Protein AF-A0A6G3XHD8-F1 (afdb_monomer_lite)

pLDDT: mean 86.09, std 17.58, range [39.75, 98.62]

Organism: NCBI:txid2706086

Structure (mmCIF, N/CA/C/O backbone):
data_AF-A0A6G3XHD8-F1
#
_entry.id   AF-A0A6G3XHD8-F1
#
loop_
_atom_site.group_PDB
_atom_site.id
_atom_site.type_symbol
_atom_site.label_atom_id
_atom_site.label_alt_id
_atom_site.label_comp_id
_atom_site.label_asym_id
_atom_site.label_entity_id
_atom_site.label_seq_id
_atom_site.pdbx_PDB_ins_code
_atom_site.Cartn_x
_atom_site.Cartn_y
_atom_site.Cartn_z
_atom_site.occupancy
_atom_site.B_iso_or_equiv
_atom_site.auth_seq_id
_atom_site.auth_comp_id
_atom_site.auth_asym_id
_atom_site.auth_atom_id
_atom_site.pdbx_PDB_model_num
ATOM 1 N N . VAL A 1 1 ? -30.115 -3.364 16.981 1.00 57.56 1 VAL A N 1
ATOM 2 C CA . VAL A 1 1 ? -29.196 -4.404 17.505 1.00 57.56 1 VAL A CA 1
ATOM 3 C C . VAL A 1 1 ? -28.614 -5.333 16.420 1.00 57.56 1 VAL A C 1
ATOM 5 O O . VAL A 1 1 ? -27.682 -6.054 16.720 1.00 57.56 1 VAL A O 1
ATOM 8 N N . LEU A 1 2 ? -29.009 -5.252 15.135 1.00 45.03 2 LEU A N 1
ATOM 9 C CA . LEU A 1 2 ? -28.238 -5.875 14.029 1.00 45.03 2 LEU A CA 1
ATOM 10 C C . LEU A 1 2 ? -27.249 -4.926 13.316 1.00 45.03 2 LEU A C 1
ATOM 12 O O . LEU A 1 2 ? -26.322 -5.399 12.672 1.00 45.03 2 LEU A O 1
ATOM 16 N N . LEU A 1 3 ? -27.393 -3.605 13.480 1.00 46.03 3 LEU A N 1
ATOM 17 C CA . LEU A 1 3 ? -26.514 -2.610 12.843 1.00 46.03 3 LEU A CA 1
ATOM 18 C C . LEU A 1 3 ? -25.137 -2.469 13.518 1.00 46.03 3 LEU A C 1
ATOM 20 O O . LEU A 1 3 ? -24.203 -1.985 12.893 1.00 46.03 3 LEU A O 1
ATOM 24 N N . GLU A 1 4 ? -24.980 -2.909 14.771 1.00 47.22 4 GLU A N 1
ATOM 25 C CA . GLU A 1 4 ? -23.676 -2.881 15.458 1.00 47.22 4 GLU A CA 1
ATOM 26 C C . GLU A 1 4 ? -22.792 -4.088 15.115 1.00 47.22 4 GLU A C 1
ATOM 28 O O . GLU A 1 4 ? -21.573 -3.989 15.198 1.00 47.22 4 GLU A O 1
ATOM 33 N N . PHE A 1 5 ? -23.370 -5.210 14.674 1.00 39.75 5 PHE A N 1
ATOM 34 C CA . PHE A 1 5 ? -22.591 -6.411 14.352 1.00 39.75 5 PHE A CA 1
ATOM 35 C C . PHE A 1 5 ? -22.001 -6.364 12.936 1.00 39.75 5 PHE A C 1
ATOM 37 O O . PHE A 1 5 ? -20.885 -6.833 12.711 1.00 39.75 5 PHE A O 1
ATOM 44 N N . GLU A 1 6 ? -22.698 -5.714 11.999 1.00 40.03 6 GLU A N 1
ATOM 45 C CA . GLU A 1 6 ? -22.226 -5.517 10.621 1.00 40.03 6 GLU A CA 1
ATOM 46 C C . GLU A 1 6 ? -21.017 -4.561 10.546 1.00 40.03 6 GLU A C 1
ATOM 48 O O . GLU A 1 6 ? -20.199 -4.647 9.631 1.00 40.03 6 GLU A O 1
ATOM 53 N N . GLN A 1 7 ? -20.832 -3.724 11.574 1.00 47.97 7 GLN A N 1
ATOM 54 C CA . GLN A 1 7 ? -19.666 -2.849 11.733 1.00 47.97 7 GLN A CA 1
ATOM 55 C C . GLN A 1 7 ? -18.410 -3.603 12.212 1.00 47.97 7 GLN A C 1
ATOM 57 O O . GLN A 1 7 ? -17.298 -3.122 12.008 1.00 47.97 7 GLN A O 1
ATOM 62 N N . VAL A 1 8 ? -18.564 -4.789 12.817 1.00 47.91 8 VAL A N 1
ATOM 63 C CA . VAL A 1 8 ? -17.463 -5.560 13.431 1.00 47.91 8 VAL A CA 1
ATOM 64 C C . VAL A 1 8 ? -16.906 -6.642 12.497 1.00 47.91 8 VAL A C 1
ATOM 66 O O . VAL A 1 8 ? -15.764 -7.060 12.651 1.00 47.91 8 VAL A O 1
ATOM 69 N N . THR A 1 9 ? -17.655 -7.076 11.478 1.00 46.75 9 THR A N 1
ATOM 70 C CA . THR A 1 9 ? -17.242 -8.191 10.594 1.00 46.75 9 THR A CA 1
ATOM 71 C C . THR A 1 9 ? -16.715 -7.755 9.220 1.00 46.75 9 THR A C 1
ATOM 73 O O . THR A 1 9 ? -16.622 -8.552 8.287 1.00 46.75 9 THR A O 1
ATOM 76 N N . GLY A 1 10 ? -16.329 -6.487 9.078 1.00 49.94 10 GLY A N 1
ATOM 77 C CA . GLY A 1 10 ? -15.850 -5.902 7.826 1.00 49.94 10 GLY A CA 1
ATOM 78 C C . GLY A 1 10 ? -14.328 -5.780 7.711 1.00 49.94 10 GLY A C 1
ATOM 79 O O . GLY A 1 10 ? -13.852 -4.663 7.549 1.00 49.94 10 GLY A O 1
ATOM 80 N N . ARG A 1 11 ? -13.615 -6.921 7.683 1.00 66.44 11 ARG A N 1
ATOM 81 C CA . ARG A 1 11 ? -12.164 -7.116 7.412 1.00 66.44 11 ARG A CA 1
ATOM 82 C C . ARG A 1 11 ? -11.197 -6.768 8.544 1.00 66.44 11 ARG A C 1
ATOM 84 O O . ARG A 1 11 ? -10.822 -5.619 8.744 1.00 66.44 11 ARG A O 1
ATOM 91 N N . ASP A 1 12 ? -10.722 -7.833 9.175 1.00 83.50 12 ASP A N 1
ATOM 92 C CA . ASP A 1 12 ? -9.543 -7.870 10.032 1.00 83.50 12 ASP A CA 1
ATOM 93 C C . ASP A 1 12 ? -8.353 -7.106 9.392 1.00 83.50 12 ASP A C 1
ATOM 95 O O . ASP A 1 12 ? -7.976 -7.420 8.251 1.00 83.50 12 ASP A O 1
ATOM 99 N N . PRO A 1 13 ? -7.781 -6.091 10.074 1.00 86.81 13 PRO A N 1
ATOM 100 C CA . PRO A 1 13 ? -6.595 -5.372 9.613 1.00 86.81 13 PRO A CA 1
ATOM 101 C C . PRO A 1 13 ? -5.436 -6.296 9.231 1.00 86.81 13 PRO A C 1
ATOM 103 O O . PRO A 1 13 ? -4.747 -6.010 8.253 1.00 86.81 13 PRO A O 1
ATOM 106 N N . ASP A 1 14 ? -5.277 -7.431 9.911 1.00 90.44 14 ASP A N 1
ATOM 107 C CA . ASP A 1 14 ? -4.205 -8.387 9.638 1.00 90.44 14 ASP A CA 1
ATOM 108 C C . ASP A 1 14 ? -4.406 -9.068 8.276 1.00 90.44 14 ASP A C 1
ATOM 110 O O . ASP A 1 14 ? -3.458 -9.275 7.514 1.00 90.44 14 ASP A O 1
ATOM 114 N N . VAL A 1 15 ? -5.661 -9.346 7.899 1.00 92.81 15 VAL A N 1
ATOM 115 C CA . VAL A 1 15 ? -6.002 -9.866 6.564 1.00 92.81 15 VAL A CA 1
ATOM 116 C C . VAL A 1 15 ? -5.708 -8.822 5.488 1.00 92.81 15 VAL A C 1
ATOM 118 O O . VAL A 1 15 ? -5.241 -9.162 4.401 1.00 92.81 15 VAL A O 1
ATOM 121 N N . LEU A 1 16 ? -5.966 -7.545 5.769 1.00 93.69 16 LEU A N 1
ATOM 122 C CA . LEU A 1 16 ? -5.663 -6.455 4.843 1.00 93.69 16 LEU A CA 1
ATOM 123 C C . LEU A 1 16 ? -4.152 -6.257 4.673 1.00 93.69 16 LEU A C 1
ATOM 125 O O . LEU A 1 16 ? -3.691 -6.106 3.542 1.00 93.69 16 LEU A O 1
ATOM 129 N N . GLU A 1 17 ? -3.374 -6.337 5.750 1.00 94.81 17 GLU A N 1
ATOM 130 C CA . GLU A 1 17 ? -1.909 -6.334 5.684 1.00 94.81 17 GLU A CA 1
ATOM 131 C C . GLU A 1 17 ? -1.372 -7.540 4.903 1.00 94.81 17 GLU A C 1
ATOM 133 O O . GLU A 1 17 ? -0.502 -7.389 4.042 1.00 94.81 17 GLU A O 1
ATOM 138 N N . ALA A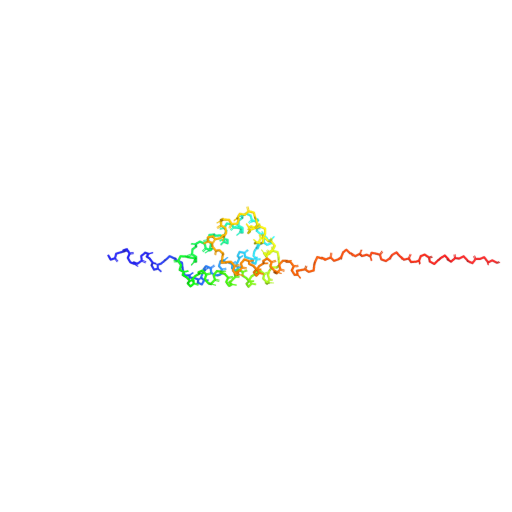 1 18 ? -1.928 -8.734 5.127 1.00 95.81 18 ALA A N 1
ATOM 139 C CA . ALA A 1 18 ? -1.570 -9.927 4.366 1.00 95.81 18 ALA A CA 1
ATOM 140 C C . ALA A 1 18 ? -1.888 -9.772 2.867 1.00 95.81 18 ALA A C 1
ATOM 142 O O . ALA A 1 18 ? -1.082 -10.157 2.019 1.00 95.81 18 ALA A O 1
ATOM 143 N N . LEU A 1 19 ? -3.025 -9.159 2.520 1.00 95.81 19 LEU A N 1
ATOM 144 C CA . LEU A 1 19 ? -3.374 -8.846 1.132 1.00 95.81 19 LEU A CA 1
ATOM 145 C C . LEU A 1 19 ? -2.422 -7.819 0.511 1.00 95.81 19 LEU A C 1
ATOM 147 O O . LEU A 1 19 ? -2.060 -7.972 -0.656 1.00 95.81 19 LEU A O 1
ATOM 151 N N . LEU A 1 20 ? -2.012 -6.793 1.264 1.00 97.56 20 LEU A N 1
ATOM 152 C CA . LEU A 1 20 ? -1.022 -5.813 0.815 1.00 97.56 20 LEU A CA 1
ATOM 153 C C . LEU A 1 20 ? 0.322 -6.494 0.517 1.00 97.56 20 LEU A C 1
ATOM 155 O O . LEU A 1 20 ? 0.881 -6.300 -0.563 1.00 97.56 20 LEU A O 1
ATOM 159 N N . ARG A 1 21 ? 0.786 -7.356 1.430 1.00 98.06 21 ARG A N 1
ATOM 160 C CA . ARG A 1 21 ? 2.009 -8.151 1.266 1.00 98.06 21 ARG A CA 1
ATOM 161 C C . ARG A 1 21 ? 1.942 -9.049 0.029 1.00 98.06 21 ARG A C 1
ATOM 163 O O . ARG A 1 21 ? 2.811 -8.968 -0.834 1.00 98.06 21 ARG A O 1
ATOM 170 N N . ALA A 1 22 ? 0.860 -9.811 -0.133 1.00 97.19 22 ALA A N 1
ATOM 171 C CA . ALA A 1 22 ? 0.658 -10.673 -1.299 1.00 97.19 22 ALA A CA 1
ATOM 172 C C . ALA A 1 22 ? 0.559 -9.888 -2.625 1.00 97.19 22 ALA A C 1
ATOM 174 O O . ALA A 1 22 ? 0.941 -10.393 -3.687 1.00 97.19 22 ALA A O 1
ATOM 175 N N . ALA A 1 23 ? 0.035 -8.656 -2.595 1.00 96.94 23 ALA A N 1
ATOM 176 C CA . ALA A 1 23 ? 0.014 -7.775 -3.759 1.00 96.94 23 ALA A CA 1
ATOM 177 C C . ALA A 1 23 ? 1.434 -7.367 -4.174 1.00 96.94 23 ALA A C 1
ATOM 179 O O . ALA A 1 23 ? 1.761 -7.455 -5.358 1.00 96.94 23 ALA A O 1
ATOM 180 N N . ALA A 1 24 ? 2.266 -6.967 -3.208 1.00 97.62 24 ALA A N 1
ATOM 181 C CA . ALA A 1 24 ? 3.648 -6.563 -3.442 1.00 97.62 24 ALA A CA 1
ATOM 182 C C . ALA A 1 24 ? 4.519 -7.737 -3.917 1.00 97.62 24 ALA A C 1
ATOM 184 O O . ALA A 1 24 ? 5.118 -7.653 -4.988 1.00 97.62 24 ALA A O 1
ATOM 185 N N . GLU A 1 25 ? 4.514 -8.868 -3.208 1.00 96.56 25 GLU A N 1
ATOM 186 C CA . GLU A 1 25 ? 5.271 -10.081 -3.575 1.00 96.56 25 GLU A CA 1
ATOM 187 C C . GLU A 1 25 ? 4.829 -10.684 -4.920 1.00 96.56 25 GLU A C 1
ATOM 189 O O . GLU A 1 25 ? 5.589 -11.355 -5.624 1.00 96.56 25 GLU A O 1
ATOM 194 N N . GLY A 1 26 ? 3.564 -10.474 -5.287 1.00 95.19 26 GLY A N 1
ATOM 195 C CA . GLY A 1 26 ? 2.998 -10.904 -6.560 1.00 95.19 26 GLY A CA 1
ATOM 196 C C . GLY A 1 26 ? 3.149 -9.890 -7.693 1.00 95.19 26 GLY A C 1
ATOM 197 O O . GLY A 1 26 ? 2.714 -10.196 -8.804 1.00 95.19 26 GLY A O 1
ATOM 198 N N . SER A 1 27 ? 3.705 -8.703 -7.438 1.00 96.12 27 SER A N 1
ATOM 199 C CA . SER A 1 27 ? 3.659 -7.568 -8.371 1.00 96.12 27 SER A CA 1
ATOM 200 C C . SER A 1 27 ? 4.386 -7.826 -9.692 1.00 96.12 27 SER A C 1
ATOM 202 O O . SER A 1 27 ? 3.908 -7.383 -10.729 1.00 96.12 27 SER A O 1
ATOM 204 N N . GLU A 1 28 ? 5.461 -8.617 -9.688 1.00 92.81 28 GLU A N 1
ATOM 205 C CA . GLU A 1 28 ? 6.211 -8.980 -10.902 1.00 92.81 28 GLU A CA 1
ATOM 206 C C . GLU A 1 28 ? 5.464 -9.975 -11.801 1.00 92.81 28 GLU A C 1
ATOM 208 O O . GLU A 1 28 ? 5.670 -10.016 -13.011 1.00 92.81 28 GLU A O 1
ATOM 213 N N . ARG A 1 29 ? 4.577 -10.790 -11.217 1.00 93.50 29 ARG A N 1
ATOM 214 C CA . ARG A 1 29 ? 3.834 -11.846 -11.930 1.00 93.50 29 ARG A CA 1
ATOM 215 C C . ARG A 1 29 ? 2.395 -11.441 -12.249 1.00 93.50 29 ARG A C 1
ATOM 217 O O . ARG A 1 29 ? 1.675 -12.181 -12.918 1.00 93.50 29 ARG A O 1
ATOM 224 N N . ARG A 1 30 ? 1.941 -10.297 -11.732 1.00 94.06 30 ARG A N 1
ATOM 225 C CA . ARG A 1 30 ? 0.568 -9.801 -11.855 1.00 94.06 30 ARG A CA 1
ATOM 226 C C . ARG A 1 30 ? 0.552 -8.542 -12.723 1.00 94.06 30 ARG A C 1
ATOM 228 O O . ARG A 1 30 ? 1.406 -7.684 -12.542 1.00 94.06 30 ARG A O 1
ATOM 235 N N . PRO A 1 31 ? -0.453 -8.366 -13.602 1.00 96.44 31 PRO A N 1
ATOM 236 C CA . PRO A 1 31 ? -0.616 -7.116 -14.333 1.00 96.44 31 PRO A CA 1
ATOM 237 C C . PRO A 1 31 ? -0.647 -5.908 -13.393 1.00 96.44 31 PRO A C 1
ATOM 239 O O . PRO A 1 31 ? -1.416 -5.906 -12.427 1.00 96.44 31 PRO A O 1
ATOM 242 N N . GLU A 1 32 ? 0.125 -4.872 -13.722 1.00 97.19 32 GLU A N 1
ATOM 243 C CA . GLU A 1 32 ? 0.264 -3.647 -12.926 1.00 97.19 32 GLU A CA 1
ATOM 244 C C . GLU A 1 32 ? -1.092 -3.063 -12.513 1.00 97.19 32 GLU A C 1
ATOM 246 O O . GLU A 1 32 ? -1.307 -2.788 -11.336 1.00 97.19 32 GLU A O 1
ATOM 251 N N . ILE A 1 33 ? -2.048 -2.972 -13.442 1.00 96.75 33 ILE A N 1
ATOM 252 C CA . ILE A 1 33 ? -3.386 -2.431 -13.164 1.00 96.75 33 ILE A CA 1
ATOM 253 C C . ILE A 1 33 ? -4.132 -3.207 -12.067 1.00 96.75 33 ILE A C 1
ATOM 255 O O . ILE A 1 33 ? -4.833 -2.616 -11.246 1.00 96.75 33 ILE A O 1
ATOM 259 N N . ARG A 1 34 ? -3.956 -4.535 -12.004 1.00 95.38 34 ARG A N 1
ATOM 260 C CA . ARG A 1 34 ? -4.566 -5.374 -10.962 1.00 95.38 34 ARG A CA 1
ATOM 261 C C . ARG A 1 34 ? -3.846 -5.203 -9.631 1.00 95.38 34 ARG A C 1
ATOM 263 O O . ARG A 1 34 ? -4.507 -5.183 -8.597 1.00 95.38 34 ARG A O 1
ATOM 270 N N . THR A 1 35 ? -2.519 -5.080 -9.651 1.00 97.88 35 THR A N 1
ATOM 271 C CA . THR A 1 35 ? -1.717 -4.793 -8.454 1.00 97.88 35 THR A CA 1
ATOM 272 C C . THR A 1 35 ? -2.100 -3.432 -7.871 1.00 97.88 35 THR A C 1
ATOM 274 O O . THR A 1 35 ? -2.447 -3.362 -6.694 1.00 97.88 35 THR A O 1
ATOM 277 N N . ARG A 1 36 ? -2.163 -2.384 -8.705 1.00 98.31 36 ARG A N 1
ATOM 278 C CA . ARG A 1 36 ? -2.595 -1.028 -8.336 1.00 98.31 36 ARG A CA 1
ATOM 279 C C . ARG A 1 36 ? -3.969 -1.038 -7.672 1.00 98.31 36 ARG A C 1
ATOM 281 O O . ARG A 1 36 ? -4.127 -0.523 -6.569 1.00 98.31 36 ARG A O 1
ATOM 288 N N . ALA A 1 37 ? -4.950 -1.670 -8.319 1.00 97.50 37 ALA A N 1
ATOM 289 C CA . ALA A 1 37 ? -6.316 -1.741 -7.808 1.00 97.50 37 ALA A CA 1
ATOM 290 C C . ALA A 1 37 ? -6.404 -2.472 -6.458 1.00 97.50 37 ALA A C 1
ATOM 292 O O . ALA A 1 37 ? -7.161 -2.049 -5.585 1.00 97.50 37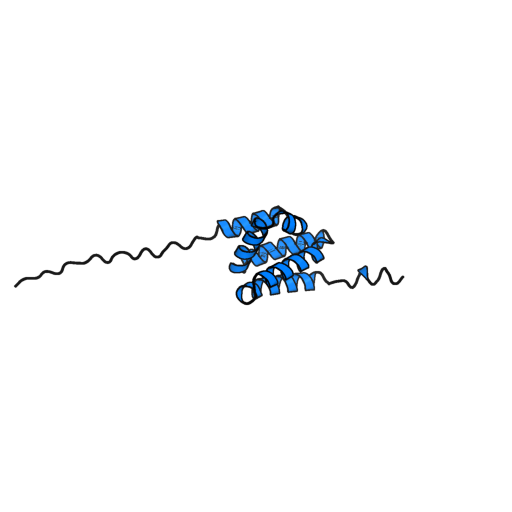 ALA A O 1
ATOM 293 N N . LEU A 1 38 ? -5.634 -3.551 -6.270 1.00 97.31 38 LEU A N 1
ATOM 294 C CA . LEU A 1 38 ? -5.600 -4.290 -5.007 1.00 97.31 38 LEU A CA 1
ATOM 295 C C . LEU A 1 38 ? -4.998 -3.442 -3.882 1.00 97.31 38 LEU A C 1
ATOM 297 O O . LEU A 1 38 ? -5.619 -3.317 -2.831 1.00 97.31 38 LEU A O 1
ATOM 301 N N . VAL A 1 39 ? -3.845 -2.814 -4.122 1.00 98.31 39 VAL A N 1
ATOM 302 C CA . VAL A 1 39 ? -3.170 -1.945 -3.144 1.00 98.31 39 VAL A CA 1
ATOM 303 C C . VAL A 1 39 ? -4.060 -0.767 -2.761 1.00 98.31 39 VAL A C 1
ATOM 305 O O . VAL A 1 39 ? -4.284 -0.534 -1.575 1.00 98.31 39 VAL A O 1
ATOM 308 N N . HIS A 1 40 ? -4.630 -0.072 -3.748 1.00 98.38 40 HIS A N 1
ATOM 309 C CA . HIS A 1 40 ? -5.506 1.071 -3.505 1.00 98.38 40 HIS A CA 1
ATOM 310 C C . HIS A 1 40 ? -6.762 0.661 -2.725 1.00 98.38 40 HIS A C 1
ATOM 312 O O . HIS A 1 40 ? -7.133 1.308 -1.749 1.00 98.38 40 HIS A O 1
ATOM 318 N N . ARG A 1 41 ? -7.399 -0.463 -3.089 1.00 97.25 41 ARG A N 1
ATOM 319 C CA . ARG A 1 41 ? -8.570 -0.977 -2.362 1.00 97.25 41 ARG A CA 1
ATOM 320 C C . ARG A 1 41 ? -8.235 -1.348 -0.920 1.00 97.25 41 ARG A C 1
ATOM 322 O O . ARG A 1 41 ? -9.031 -1.050 -0.034 1.00 97.25 41 ARG A O 1
ATOM 329 N N . THR A 1 42 ? -7.096 -1.993 -0.688 1.00 97.12 42 THR A N 1
ATOM 330 C CA . THR A 1 42 ? -6.616 -2.319 0.659 1.00 97.12 42 THR A CA 1
ATOM 331 C C . THR A 1 42 ? -6.359 -1.051 1.473 1.00 97.12 42 THR A C 1
ATOM 333 O O . THR A 1 42 ? -6.844 -0.957 2.599 1.00 97.12 42 THR A O 1
ATOM 336 N N . GLY A 1 43 ? -5.712 -0.041 0.881 1.00 97.00 43 GLY A N 1
ATOM 337 C CA . GLY A 1 43 ? -5.518 1.275 1.495 1.00 97.00 43 GLY A CA 1
ATOM 338 C C . GLY A 1 43 ? -6.841 1.932 1.884 1.00 97.00 43 GLY A C 1
ATOM 339 O O . GLY A 1 43 ? -7.050 2.236 3.052 1.00 97.00 43 GLY A O 1
ATOM 340 N N . MET A 1 44 ? -7.794 2.029 0.951 1.00 97.56 44 MET A N 1
ATOM 341 C CA . MET A 1 44 ? -9.131 2.598 1.194 1.00 97.56 44 MET A CA 1
ATOM 342 C C . MET A 1 44 ? -9.911 1.903 2.323 1.00 97.56 44 MET A C 1
ATOM 344 O O . MET A 1 44 ? -10.801 2.503 2.927 1.00 97.56 44 MET A O 1
ATOM 348 N N . LEU A 1 45 ? -9.634 0.623 2.583 1.00 95.50 45 LEU A N 1
ATOM 349 C CA . LEU A 1 45 ? -10.254 -0.121 3.679 1.00 95.50 45 LEU A CA 1
ATOM 350 C C . LEU A 1 45 ? -9.554 0.158 5.011 1.00 95.50 45 LEU A C 1
ATOM 352 O O . LEU A 1 45 ? -10.235 0.369 6.011 1.00 95.50 45 LEU A O 1
ATOM 356 N N . LEU A 1 46 ? -8.222 0.207 5.013 1.00 94.62 46 LEU A N 1
ATOM 357 C CA . LEU A 1 46 ? -7.414 0.457 6.205 1.00 94.62 46 LEU A CA 1
ATOM 358 C C . LEU A 1 46 ? -7.545 1.900 6.718 1.00 94.62 46 LEU A C 1
ATOM 360 O O . LEU A 1 46 ? -7.708 2.102 7.921 1.00 94.62 46 LEU A O 1
ATOM 364 N N . VAL A 1 47 ? -7.575 2.904 5.833 1.00 95.81 47 VAL A N 1
ATOM 365 C CA . VAL A 1 47 ? -7.647 4.327 6.234 1.00 95.81 47 VAL A CA 1
ATOM 366 C C . VAL A 1 47 ? -8.971 4.749 6.874 1.00 95.81 47 VAL A C 1
ATOM 368 O O . VAL A 1 47 ? -9.103 5.874 7.348 1.00 95.81 47 VAL A O 1
ATOM 371 N N . ARG A 1 48 ? -9.954 3.843 6.953 1.00 93.94 48 ARG A N 1
ATOM 372 C CA . ARG A 1 48 ? -11.196 4.062 7.714 1.00 93.94 48 ARG A CA 1
ATOM 373 C C . ARG A 1 48 ? -10.947 4.257 9.209 1.00 93.94 48 ARG A C 1
ATOM 375 O O . ARG A 1 48 ? -11.830 4.742 9.909 1.00 93.94 48 ARG A O 1
ATOM 382 N N . THR A 1 49 ? -9.766 3.876 9.693 1.00 93.75 49 THR A N 1
ATOM 383 C CA . THR A 1 49 ? -9.312 4.137 11.059 1.00 93.75 49 THR A CA 1
ATOM 384 C C . THR A 1 49 ? -7.910 4.755 11.036 1.00 93.75 49 THR A C 1
ATOM 386 O O . THR A 1 49 ? -7.118 4.415 10.154 1.00 93.75 49 THR A O 1
ATOM 389 N N . PRO A 1 50 ? -7.552 5.616 12.008 1.00 94.31 50 PRO A N 1
ATOM 390 C CA . PRO A 1 50 ? -6.194 6.158 12.105 1.00 94.31 50 PRO A CA 1
ATOM 391 C C . PRO A 1 50 ? -5.125 5.067 12.249 1.00 94.31 50 PRO A C 1
ATOM 393 O O . PRO A 1 50 ? -4.074 5.127 11.617 1.00 94.31 50 PRO A O 1
ATOM 396 N N . GLU A 1 51 ? -5.422 4.038 13.043 1.00 94.94 51 GLU A N 1
ATOM 397 C CA . GLU A 1 51 ? -4.540 2.891 13.247 1.00 94.94 51 GLU A CA 1
ATOM 398 C C . GLU A 1 51 ? -4.316 2.115 11.936 1.00 94.94 51 GLU A C 1
ATOM 400 O O . GLU A 1 51 ? -3.188 1.764 11.596 1.00 94.94 51 GLU A O 1
ATOM 405 N N . GLY A 1 52 ? -5.377 1.884 11.159 1.00 96.25 52 GLY A N 1
ATOM 406 C CA . GLY A 1 52 ? -5.271 1.242 9.853 1.00 96.25 52 GLY A CA 1
ATOM 407 C C . GLY A 1 52 ? -4.505 2.095 8.837 1.00 96.25 52 GLY A C 1
ATOM 408 O O . GLY A 1 52 ? -3.683 1.553 8.103 1.00 96.25 52 GLY A O 1
ATOM 409 N N . ALA A 1 53 ? -4.680 3.420 8.837 1.00 96.69 53 ALA A N 1
ATOM 410 C CA . ALA A 1 53 ? -3.865 4.317 8.015 1.00 96.69 53 ALA A CA 1
ATOM 411 C C . ALA A 1 53 ? -2.370 4.196 8.356 1.00 96.69 53 ALA A C 1
ATOM 413 O O . ALA A 1 53 ? -1.545 4.020 7.461 1.00 96.69 53 ALA A O 1
ATOM 414 N N . ALA A 1 54 ? -2.027 4.187 9.648 1.00 97.44 54 ALA A N 1
ATOM 415 C CA . ALA A 1 54 ? -0.651 3.996 10.101 1.00 97.44 54 ALA A CA 1
ATOM 416 C C . ALA A 1 54 ? -0.085 2.617 9.709 1.00 97.44 54 ALA A C 1
ATOM 418 O O . ALA A 1 54 ? 1.083 2.516 9.330 1.00 97.44 54 ALA A O 1
ATOM 419 N N . ARG A 1 55 ? -0.903 1.556 9.772 1.00 97.31 55 ARG A N 1
ATOM 420 C CA . ARG A 1 55 ? -0.540 0.208 9.298 1.00 97.31 55 ARG A CA 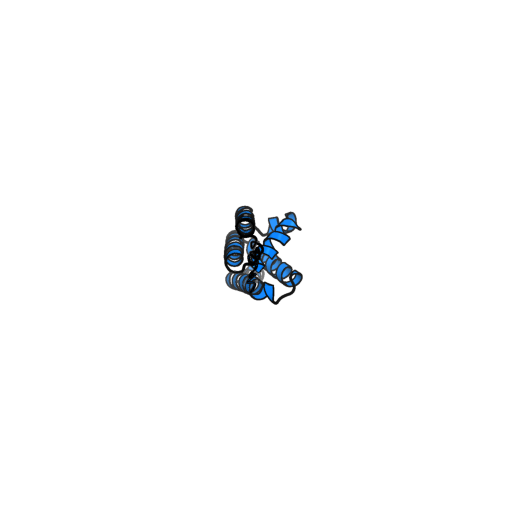1
ATOM 421 C C . ARG A 1 55 ? -0.277 0.179 7.797 1.00 97.31 55 ARG A C 1
ATOM 423 O O . ARG A 1 55 ? 0.738 -0.367 7.375 1.00 97.31 55 ARG A O 1
ATOM 430 N N . PHE A 1 56 ? -1.152 0.793 7.002 1.00 98.31 56 PHE A N 1
ATOM 431 C CA . PHE A 1 56 ? -0.995 0.855 5.552 1.00 98.31 56 PHE A CA 1
ATOM 432 C C . PHE A 1 56 ? 0.278 1.605 5.154 1.00 98.31 56 PHE A C 1
ATOM 434 O O . PHE A 1 56 ? 1.072 1.074 4.383 1.00 98.31 56 PHE A O 1
ATOM 441 N N . ASP A 1 57 ? 0.514 2.786 5.730 1.00 98.56 57 ASP A N 1
ATOM 442 C CA . ASP A 1 57 ? 1.714 3.588 5.473 1.00 98.56 57 ASP A CA 1
ATOM 443 C C . ASP A 1 57 ? 2.998 2.822 5.813 1.00 98.56 57 ASP A C 1
ATOM 445 O O . ASP A 1 57 ? 3.942 2.790 5.019 1.00 98.56 57 ASP A O 1
ATOM 449 N N . ARG A 1 58 ? 3.029 2.172 6.983 1.00 98.44 58 ARG A N 1
ATOM 450 C CA . ARG A 1 58 ? 4.172 1.365 7.422 1.00 98.44 58 ARG A CA 1
ATOM 451 C C . ARG A 1 58 ? 4.413 0.183 6.485 1.00 98.44 58 ARG A C 1
ATOM 453 O O . ARG A 1 58 ? 5.523 0.034 5.983 1.00 98.44 58 ARG A O 1
ATOM 460 N N . GLY A 1 59 ? 3.376 -0.605 6.209 1.00 98.38 59 GLY A N 1
ATOM 461 C CA . GLY A 1 59 ? 3.472 -1.778 5.343 1.00 98.38 59 GLY A CA 1
ATOM 462 C C . GLY A 1 59 ? 3.859 -1.416 3.910 1.00 98.38 59 GLY A C 1
ATOM 463 O O . GLY A 1 59 ? 4.669 -2.106 3.299 1.00 98.38 59 GLY A O 1
ATOM 464 N N . LEU A 1 60 ? 3.352 -0.300 3.376 1.00 98.25 60 LEU A N 1
ATOM 465 C CA . LEU A 1 60 ? 3.723 0.185 2.047 1.00 98.25 60 LEU A CA 1
ATOM 466 C C . LEU A 1 60 ? 5.216 0.533 1.974 1.00 98.25 60 LEU A C 1
ATOM 468 O O . LEU A 1 60 ? 5.879 0.168 1.005 1.00 98.25 60 LEU A O 1
ATOM 472 N N . VAL A 1 61 ? 5.750 1.203 3.001 1.00 98.62 61 VAL A N 1
ATOM 473 C CA . VAL A 1 61 ? 7.179 1.539 3.097 1.00 98.62 61 VAL A CA 1
ATOM 474 C C . VAL A 1 61 ? 8.043 0.290 3.251 1.00 98.62 61 VAL A C 1
ATOM 476 O O . VAL A 1 61 ? 9.063 0.183 2.574 1.00 98.62 61 VAL A O 1
ATOM 479 N N . GLU A 1 62 ? 7.662 -0.643 4.122 1.00 98.38 62 GLU A N 1
ATOM 480 C CA . GLU A 1 62 ? 8.387 -1.904 4.328 1.00 98.38 62 GLU A CA 1
ATOM 481 C C . GLU A 1 62 ? 8.457 -2.711 3.026 1.00 98.38 62 GLU A C 1
ATOM 483 O O . GLU A 1 62 ? 9.540 -3.032 2.547 1.00 98.38 62 GLU A O 1
ATOM 488 N N . LEU A 1 63 ? 7.321 -2.911 2.357 1.00 98.38 63 LEU A N 1
ATOM 489 C CA . LEU A 1 63 ? 7.270 -3.657 1.100 1.00 98.38 63 LEU A CA 1
ATOM 490 C C . LEU A 1 63 ? 7.998 -2.948 -0.046 1.00 98.38 63 LEU A C 1
ATOM 492 O O . LEU A 1 63 ? 8.573 -3.608 -0.906 1.00 98.38 63 LEU A O 1
ATOM 496 N N . ALA A 1 64 ? 8.003 -1.614 -0.074 1.00 97.06 64 ALA A N 1
ATOM 497 C CA . ALA A 1 64 ? 8.789 -0.851 -1.040 1.00 97.06 64 ALA A CA 1
ATOM 498 C C . ALA A 1 64 ? 10.308 -1.035 -0.837 1.00 97.06 64 ALA A C 1
ATOM 500 O O . ALA A 1 64 ? 11.077 -0.998 -1.801 1.00 97.06 64 ALA A O 1
ATOM 501 N N . ARG A 1 65 ? 10.758 -1.252 0.404 1.00 96.31 65 ARG A N 1
ATOM 502 C CA . ARG A 1 65 ? 12.160 -1.590 0.694 1.00 96.31 65 ARG A CA 1
ATOM 503 C C . ARG A 1 65 ? 12.487 -3.013 0.258 1.00 96.31 65 ARG A C 1
ATOM 505 O O . ARG A 1 65 ? 13.522 -3.219 -0.369 1.00 96.31 65 ARG A O 1
ATOM 512 N N . ASP A 1 66 ? 11.596 -3.953 0.560 1.00 96.81 66 ASP A N 1
ATOM 513 C CA . ASP A 1 66 ? 11.847 -5.386 0.382 1.00 96.81 66 ASP A CA 1
ATOM 514 C C . ASP A 1 66 ? 11.642 -5.864 -1.060 1.00 96.81 66 ASP A C 1
ATOM 516 O O . ASP A 1 66 ? 12.298 -6.807 -1.504 1.00 96.81 66 ASP A O 1
ATOM 520 N N . VAL A 1 67 ? 10.748 -5.217 -1.814 1.00 96.44 67 VAL A N 1
ATOM 521 C CA . VAL A 1 67 ? 10.384 -5.612 -3.179 1.00 96.44 67 VAL A CA 1
ATOM 522 C C . VAL A 1 67 ? 10.683 -4.468 -4.144 1.00 96.44 67 VAL A C 1
ATOM 524 O O . VAL A 1 67 ? 9.851 -3.572 -4.337 1.00 96.44 67 VAL A O 1
ATOM 527 N N . PRO A 1 68 ? 11.853 -4.476 -4.812 1.00 91.88 68 PRO A N 1
ATOM 528 C CA . PRO A 1 68 ? 12.261 -3.317 -5.572 1.00 91.88 68 PRO A CA 1
ATOM 529 C C . PRO A 1 68 ? 11.317 -2.922 -6.711 1.00 91.88 68 PRO A C 1
ATOM 531 O O . PRO A 1 68 ? 10.980 -1.744 -6.860 1.00 91.88 68 PRO A O 1
ATOM 534 N N . GLY A 1 69 ? 10.822 -3.901 -7.472 1.00 94.50 69 GLY A N 1
ATOM 535 C CA . GLY A 1 69 ? 9.845 -3.661 -8.538 1.00 94.50 69 GLY A CA 1
ATOM 536 C C . GLY A 1 69 ? 8.549 -3.015 -8.034 1.00 94.50 69 GLY A C 1
ATOM 537 O O . GLY A 1 69 ? 7.953 -2.199 -8.738 1.00 94.50 69 GLY A O 1
ATOM 538 N N . PHE A 1 70 ? 8.149 -3.306 -6.793 1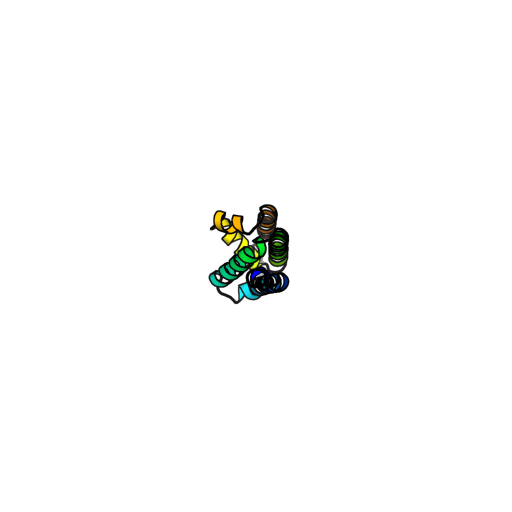.00 96.94 70 PHE A N 1
ATOM 539 C CA . PHE A 1 70 ? 6.957 -2.733 -6.179 1.00 96.94 70 PHE A CA 1
ATOM 540 C C . PHE A 1 70 ? 7.126 -1.247 -5.850 1.00 96.94 70 PHE A C 1
ATOM 542 O O . PHE A 1 70 ? 6.240 -0.455 -6.159 1.00 96.94 70 PHE A O 1
ATOM 549 N N . ALA A 1 71 ? 8.266 -0.830 -5.301 1.00 96.31 71 ALA A N 1
ATOM 550 C CA . ALA A 1 71 ? 8.511 0.591 -5.036 1.00 96.31 71 ALA A CA 1
ATOM 551 C C . ALA A 1 71 ? 8.528 1.445 -6.313 1.00 96.31 71 ALA A C 1
ATOM 553 O O . ALA A 1 71 ? 8.005 2.563 -6.310 1.00 96.31 71 ALA A O 1
ATOM 554 N N . ALA A 1 72 ? 9.028 0.895 -7.424 1.00 96.31 72 ALA A N 1
ATOM 555 C CA . ALA A 1 72 ? 9.021 1.581 -8.711 1.00 96.31 72 ALA A CA 1
ATOM 556 C C . ALA A 1 72 ? 7.584 1.777 -9.221 1.00 96.31 72 ALA A C 1
ATOM 558 O O . ALA A 1 72 ? 7.249 2.835 -9.753 1.00 96.31 72 ALA A O 1
ATOM 559 N N . LEU A 1 73 ? 6.721 0.774 -9.027 1.00 97.88 73 LEU A N 1
ATOM 560 C CA . LEU A 1 73 ? 5.291 0.860 -9.331 1.00 97.88 73 LEU A CA 1
ATOM 561 C C . LEU A 1 73 ? 4.591 1.911 -8.463 1.00 97.88 73 LEU A C 1
ATOM 563 O O . LEU A 1 73 ? 3.931 2.801 -8.993 1.00 97.88 73 LEU A O 1
ATOM 567 N N . VAL A 1 74 ? 4.771 1.847 -7.141 1.00 98.00 74 VAL A N 1
ATOM 568 C CA . VAL A 1 74 ? 4.137 2.777 -6.195 1.00 98.00 74 VAL A CA 1
ATOM 569 C C . VAL A 1 74 ? 4.562 4.217 -6.477 1.00 98.00 74 VAL A C 1
ATOM 571 O O . VAL A 1 74 ? 3.712 5.101 -6.529 1.00 98.00 74 VAL A O 1
ATOM 574 N N . THR A 1 75 ? 5.847 4.457 -6.740 1.00 98.00 75 THR A N 1
ATOM 575 C CA . THR A 1 75 ? 6.361 5.794 -7.077 1.00 98.00 75 THR A CA 1
ATOM 576 C C . THR A 1 75 ? 5.729 6.343 -8.354 1.00 98.00 75 THR A C 1
ATOM 578 O O . THR A 1 75 ? 5.318 7.502 -8.376 1.00 98.00 75 THR A O 1
ATOM 581 N N . ARG A 1 76 ? 5.565 5.511 -9.394 1.00 97.75 76 ARG A N 1
ATOM 582 C CA . ARG A 1 76 ? 4.833 5.906 -10.607 1.00 97.75 76 ARG A CA 1
ATOM 583 C C . ARG A 1 76 ? 3.378 6.240 -10.303 1.00 97.75 76 ARG A C 1
ATOM 585 O O . ARG A 1 76 ? 2.922 7.313 -10.668 1.00 97.75 76 ARG A O 1
ATOM 592 N N . TRP A 1 77 ? 2.659 5.398 -9.563 1.00 98.19 77 TRP A N 1
ATOM 593 C CA . TRP A 1 77 ? 1.252 5.666 -9.243 1.00 98.19 77 TRP A CA 1
ATOM 594 C C . TRP A 1 77 ? 1.058 6.957 -8.441 1.00 98.19 77 TRP A C 1
ATOM 596 O O . TRP A 1 77 ? 0.127 7.717 -8.719 1.00 98.19 77 TRP A O 1
ATOM 606 N N . LEU A 1 78 ? 1.958 7.223 -7.488 1.00 97.38 78 LEU A N 1
ATOM 607 C CA . LEU A 1 78 ? 1.993 8.454 -6.700 1.00 97.38 78 LEU A CA 1
ATOM 608 C C . LEU A 1 78 ? 2.256 9.696 -7.563 1.00 97.38 78 LEU A C 1
ATOM 610 O O . LEU A 1 78 ? 1.768 10.779 -7.225 1.00 97.38 78 LEU A O 1
ATOM 614 N N . ALA A 1 79 ? 3.032 9.566 -8.640 1.00 97.12 79 ALA A N 1
ATOM 615 C CA . ALA A 1 79 ? 3.293 10.638 -9.597 1.00 97.12 79 ALA A CA 1
ATOM 616 C C . ALA A 1 79 ? 2.135 10.828 -10.592 1.00 97.12 79 ALA A C 1
ATOM 618 O O . ALA A 1 79 ? 1.756 11.963 -10.869 1.00 97.12 79 ALA A O 1
ATOM 619 N N . ASP A 1 80 ? 1.546 9.733 -11.075 1.00 97.88 80 ASP A N 1
ATOM 620 C CA . ASP A 1 80 ? 0.503 9.743 -12.104 1.00 97.88 80 ASP A CA 1
ATOM 621 C C . ASP A 1 80 ? -0.849 10.247 -11.578 1.00 97.88 80 ASP A C 1
ATOM 623 O O . ASP A 1 80 ? -1.604 10.881 -12.311 1.00 97.88 80 ASP A O 1
ATOM 627 N N . ALA A 1 81 ? -1.184 9.950 -10.316 1.00 97.19 81 ALA A N 1
ATOM 628 C CA . ALA A 1 81 ? -2.467 10.327 -9.714 1.00 97.19 81 ALA A CA 1
ATOM 629 C C . ALA A 1 81 ? -2.310 10.808 -8.258 1.00 97.19 81 ALA A C 1
ATOM 631 O O . ALA A 1 81 ? -2.826 10.181 -7.329 1.00 97.19 81 ALA A O 1
ATOM 632 N N . PRO A 1 82 ? -1.604 11.923 -8.012 1.00 94.94 82 PRO A N 1
ATOM 633 C CA . PRO A 1 82 ? -1.237 12.327 -6.658 1.00 94.94 82 PRO A CA 1
ATOM 634 C C . PRO A 1 82 ? -2.449 12.567 -5.749 1.00 94.94 82 PRO A C 1
ATOM 636 O O . PRO A 1 82 ? -2.384 12.245 -4.567 1.00 94.94 82 PRO A O 1
ATOM 639 N N . GLN A 1 83 ? -3.564 13.073 -6.284 1.00 96.31 83 GLN A N 1
ATOM 640 C CA . GLN A 1 83 ? -4.791 13.317 -5.520 1.00 96.31 83 GLN A CA 1
ATOM 641 C C . GLN A 1 83 ? -5.526 12.023 -5.147 1.00 96.31 83 GLN A C 1
ATOM 643 O O . GLN A 1 83 ? -6.089 11.952 -4.059 1.00 96.31 83 GLN A O 1
ATOM 648 N N . GLU A 1 84 ? -5.500 11.003 -6.012 1.00 96.94 84 GLU A N 1
ATOM 649 C CA . GLU A 1 84 ? -6.065 9.676 -5.715 1.00 96.94 84 GLU A CA 1
ATOM 650 C C . GLU A 1 84 ? -5.318 9.057 -4.529 1.00 96.94 84 GLU A C 1
ATOM 652 O O . GLU A 1 84 ? -5.917 8.653 -3.535 1.00 96.94 84 GLU A O 1
ATOM 657 N N . TRP A 1 85 ? -3.987 9.068 -4.589 1.00 98.00 85 TRP A N 1
ATOM 658 C CA . TRP A 1 85 ? -3.162 8.417 -3.578 1.00 98.00 85 TRP A CA 1
ATOM 659 C C . TRP A 1 85 ? -3.002 9.216 -2.287 1.00 98.00 85 TRP A C 1
ATOM 661 O O . TRP A 1 85 ? -2.792 8.610 -1.242 1.00 98.00 85 TRP A O 1
ATOM 671 N N . ALA A 1 86 ? -3.152 10.543 -2.310 1.00 97.19 86 ALA A N 1
ATOM 672 C CA . ALA A 1 86 ? -3.142 11.360 -1.093 1.00 97.19 86 ALA A CA 1
ATOM 673 C C . ALA A 1 86 ? -4.292 11.020 -0.126 1.00 97.19 86 ALA A C 1
ATOM 675 O O . ALA A 1 86 ? -4.195 11.319 1.061 1.00 97.19 86 ALA A O 1
ATOM 676 N N . ALA A 1 87 ? -5.364 10.381 -0.611 1.00 96.62 87 ALA A N 1
ATOM 677 C CA . ALA A 1 87 ? -6.455 9.897 0.234 1.00 96.62 87 ALA A CA 1
ATOM 678 C C . ALA A 1 87 ? -6.087 8.643 1.048 1.00 96.62 87 ALA A C 1
ATOM 680 O O . ALA A 1 87 ? -6.758 8.343 2.035 1.00 96.62 87 ALA A O 1
ATOM 681 N N . VAL A 1 88 ? -5.052 7.901 0.634 1.00 97.62 88 VAL A N 1
ATOM 682 C CA . VAL A 1 88 ? 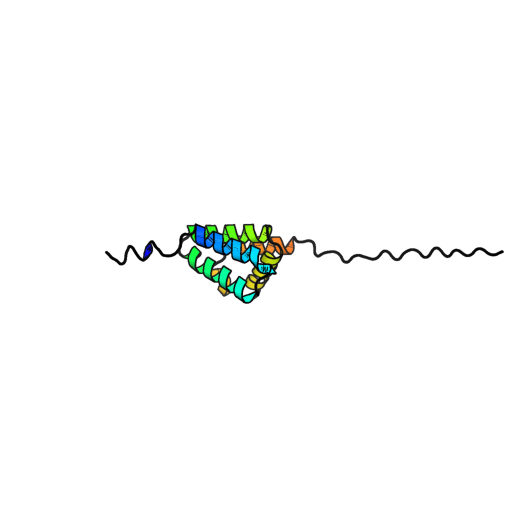-4.681 6.610 1.238 1.00 97.62 88 VAL A CA 1
ATOM 683 C C . VAL A 1 88 ? -3.242 6.531 1.738 1.00 97.62 88 VAL A C 1
ATOM 685 O O . VAL A 1 88 ? -2.971 5.708 2.601 1.00 97.62 88 VAL A O 1
ATOM 688 N N . VAL A 1 89 ? -2.330 7.360 1.226 1.00 98.25 89 VAL A N 1
ATOM 689 C CA . VAL A 1 89 ? -0.907 7.367 1.591 1.00 98.25 89 VAL A CA 1
ATOM 690 C C . VAL A 1 89 ? -0.561 8.674 2.287 1.00 98.25 89 VAL A C 1
ATOM 692 O O . VAL A 1 89 ? -0.705 9.759 1.717 1.00 98.25 89 VAL A O 1
ATOM 695 N N . GLY A 1 90 ? -0.034 8.571 3.504 1.00 97.75 90 GLY A N 1
ATOM 696 C CA . GLY A 1 90 ? 0.429 9.717 4.265 1.00 97.75 90 GLY A CA 1
ATOM 697 C C . GLY A 1 90 ? 1.642 10.407 3.615 1.00 97.75 90 GLY A C 1
ATOM 698 O O . GLY A 1 90 ? 2.506 9.745 3.026 1.00 97.75 90 GLY A O 1
ATOM 699 N N . PRO A 1 91 ? 1.802 11.738 3.772 1.00 96.81 91 PRO A N 1
ATOM 700 C CA . PRO A 1 91 ? 2.911 12.487 3.167 1.00 96.81 91 PRO A CA 1
ATOM 701 C C . PRO A 1 91 ? 4.308 11.968 3.543 1.00 96.81 91 PRO A C 1
ATOM 703 O O . PRO A 1 91 ? 5.255 12.088 2.767 1.00 96.81 91 PRO A O 1
ATOM 706 N N . SER A 1 92 ? 4.465 11.404 4.744 1.00 97.62 92 SER A N 1
ATOM 707 C CA . SER A 1 92 ? 5.734 10.828 5.207 1.00 97.62 92 SER A CA 1
ATOM 708 C C . SER A 1 92 ? 6.051 9.486 4.549 1.00 97.62 92 SER A C 1
ATOM 710 O O . SER A 1 92 ? 7.201 9.260 4.168 1.00 97.62 92 SER A O 1
ATOM 712 N N . ALA A 1 93 ? 5.050 8.619 4.370 1.00 97.69 93 ALA A N 1
ATOM 713 C CA . ALA A 1 93 ? 5.217 7.358 3.656 1.00 97.69 93 ALA A CA 1
ATOM 714 C C . ALA A 1 93 ? 5.543 7.615 2.181 1.00 97.69 93 ALA A C 1
ATOM 716 O O . ALA A 1 93 ? 6.532 7.084 1.680 1.00 97.69 93 ALA A O 1
ATOM 717 N N . ARG A 1 94 ? 4.808 8.532 1.534 1.00 97.62 94 ARG A N 1
ATOM 718 C CA . ARG A 1 94 ? 5.087 8.993 0.166 1.00 97.62 94 ARG A CA 1
ATOM 719 C C . ARG A 1 94 ? 6.547 9.417 -0.017 1.00 97.62 94 ARG A C 1
ATOM 721 O O . ARG A 1 94 ? 7.242 8.835 -0.843 1.00 97.62 94 ARG A O 1
ATOM 728 N N . ARG A 1 95 ? 7.026 10.372 0.794 1.00 97.56 95 ARG A N 1
ATOM 729 C CA . ARG A 1 95 ? 8.418 10.857 0.719 1.00 97.56 95 ARG A CA 1
ATOM 730 C C . ARG A 1 95 ? 9.433 9.740 0.936 1.00 97.56 95 ARG A C 1
ATOM 732 O O . ARG A 1 95 ? 10.493 9.748 0.323 1.00 97.56 95 ARG A O 1
ATOM 739 N N . THR A 1 96 ? 9.120 8.792 1.818 1.00 97.94 96 THR A N 1
ATOM 740 C CA . THR A 1 96 ? 10.004 7.655 2.095 1.00 97.94 96 THR A CA 1
ATOM 741 C C . THR A 1 96 ? 10.105 6.731 0.886 1.00 97.94 96 THR A C 1
ATOM 743 O O . THR A 1 96 ? 11.209 6.354 0.517 1.00 97.94 96 THR A O 1
ATOM 746 N N . VAL A 1 97 ? 8.983 6.394 0.246 1.00 96.62 97 VAL A N 1
ATOM 747 C CA . VAL A 1 97 ? 8.970 5.554 -0.962 1.00 96.62 97 VAL A CA 1
ATOM 748 C C . VAL A 1 97 ? 9.695 6.240 -2.122 1.00 96.62 97 VAL A C 1
ATOM 750 O O . VAL A 1 97 ? 10.555 5.626 -2.746 1.00 96.62 97 VAL A O 1
ATOM 753 N N . GLU A 1 98 ? 9.427 7.527 -2.352 1.00 95.19 98 GLU A N 1
ATOM 754 C CA . GLU A 1 98 ? 10.124 8.319 -3.374 1.00 95.19 98 GLU A CA 1
ATOM 755 C C . GLU A 1 98 ? 11.645 8.345 -3.123 1.00 95.19 98 GLU A C 1
ATOM 757 O O . GLU A 1 98 ? 12.428 8.132 -4.048 1.00 95.19 98 GLU A O 1
ATOM 762 N N . ALA A 1 99 ? 12.074 8.516 -1.865 1.00 95.38 99 ALA A N 1
ATOM 763 C CA . ALA A 1 99 ? 13.488 8.504 -1.491 1.00 95.38 99 ALA A CA 1
ATOM 764 C C . ALA A 1 99 ? 14.168 7.140 -1.714 1.00 95.38 99 ALA A C 1
ATOM 766 O O . ALA A 1 99 ? 15.359 7.085 -2.034 1.00 95.38 99 ALA A O 1
ATOM 767 N N . LEU A 1 100 ? 13.434 6.036 -1.541 1.00 93.88 100 LEU A N 1
ATOM 768 C CA . LEU A 1 100 ? 13.944 4.689 -1.810 1.00 93.88 100 LEU A CA 1
ATOM 769 C C . LEU A 1 100 ? 14.194 4.472 -3.300 1.00 93.88 100 LEU A C 1
ATOM 771 O O . LEU A 1 100 ? 15.209 3.875 -3.646 1.00 93.88 100 LEU A O 1
ATOM 775 N N . GLU A 1 101 ? 13.320 4.973 -4.176 1.00 89.44 101 GLU A N 1
ATOM 776 C CA . GLU A 1 101 ? 13.556 4.927 -5.622 1.00 89.44 101 GLU A CA 1
ATOM 777 C C . GLU A 1 101 ? 14.716 5.833 -6.039 1.00 89.44 101 GLU A C 1
ATOM 779 O O . GLU A 1 101 ? 15.578 5.404 -6.802 1.00 89.44 101 GLU A O 1
ATOM 784 N N . THR A 1 102 ? 14.806 7.056 -5.510 1.00 87.88 102 THR A N 1
ATOM 785 C CA . THR A 1 102 ? 15.882 7.990 -5.892 1.00 87.88 102 THR A CA 1
ATOM 786 C C . THR A 1 102 ? 17.257 7.542 -5.404 1.00 87.88 102 THR A C 1
ATOM 788 O O . THR A 1 102 ? 18.267 7.883 -6.010 1.00 87.88 102 THR A O 1
ATOM 791 N N . SER A 1 103 ? 17.309 6.802 -4.291 1.00 85.88 103 SER A N 1
ATOM 792 C CA . SER A 1 103 ? 18.558 6.281 -3.719 1.00 85.88 103 SER A CA 1
ATOM 793 C C . SER A 1 103 ? 19.038 5.005 -4.404 1.00 85.88 103 SER A C 1
ATOM 795 O O . SER A 1 103 ? 20.118 4.505 -4.078 1.00 85.88 103 SER A O 1
ATOM 797 N N . ARG A 1 104 ? 18.261 4.442 -5.338 1.00 77.12 104 ARG A N 1
ATOM 798 C CA . ARG A 1 104 ? 18.721 3.273 -6.078 1.00 77.12 104 ARG A CA 1
ATOM 799 C C . ARG A 1 104 ? 19.868 3.651 -6.992 1.00 77.12 104 ARG A C 1
ATOM 801 O O . ARG A 1 104 ? 19.767 4.636 -7.723 1.00 77.12 104 ARG A O 1
ATOM 808 N N . PRO A 1 105 ? 20.936 2.841 -7.021 1.00 66.38 105 PRO A N 1
ATOM 809 C CA . PRO A 1 105 ? 21.937 2.992 -8.052 1.00 66.38 105 PRO A CA 1
ATOM 810 C C . PRO A 1 105 ? 21.257 2.748 -9.403 1.00 66.38 105 PRO A C 1
ATOM 812 O O . PRO A 1 105 ? 20.889 1.617 -9.724 1.00 66.38 105 PRO A O 1
ATOM 815 N N . SER A 1 106 ? 21.091 3.807 -10.201 1.00 62.88 106 SER A N 1
ATOM 816 C CA . SER A 1 106 ? 20.922 3.671 -11.647 1.00 62.88 106 SER A CA 1
ATOM 817 C C . SER A 1 106 ? 22.087 2.815 -12.114 1.00 62.88 106 SER A C 1
ATOM 819 O O . SER A 1 106 ? 23.227 3.269 -12.016 1.00 62.88 106 SER A O 1
ATOM 821 N N . MET A 1 107 ? 21.831 1.562 -12.503 1.00 59.53 107 MET A N 1
ATOM 822 C CA . MET A 1 107 ? 22.898 0.641 -12.895 1.00 59.53 107 MET A CA 1
ATOM 823 C C . MET A 1 107 ? 23.836 1.363 -13.872 1.00 59.53 107 MET A C 1
ATOM 825 O O . MET A 1 107 ? 23.375 1.793 -14.934 1.00 59.53 107 MET A O 1
ATOM 829 N N . PRO A 1 108 ? 25.126 1.547 -13.540 1.00 57.25 108 PRO A N 1
ATOM 830 C CA . PRO A 1 108 ? 26.061 2.097 -14.497 1.00 57.25 108 PRO A CA 1
ATOM 831 C C . PRO A 1 108 ? 26.201 1.085 -15.635 1.00 57.25 108 PRO A C 1
ATOM 833 O O . PRO A 1 108 ? 26.432 -0.103 -15.402 1.00 57.25 108 PRO A O 1
ATOM 836 N N . MET A 1 109 ? 26.022 1.562 -16.869 1.00 60.41 109 MET A N 1
ATOM 837 C CA . MET A 1 109 ? 26.320 0.815 -18.091 1.00 60.41 109 MET A CA 1
ATOM 838 C C . MET A 1 109 ? 27.670 0.099 -17.939 1.00 60.41 109 MET A C 1
ATOM 840 O O . MET A 1 109 ? 28.632 0.744 -17.507 1.00 60.41 109 MET A O 1
ATOM 844 N N . PRO A 1 110 ? 27.791 -1.190 -18.303 1.00 64.56 110 PRO A N 1
ATOM 845 C CA . PRO A 1 110 ? 29.090 -1.832 -18.359 1.00 64.56 110 PRO A CA 1
ATOM 846 C C . PRO A 1 110 ? 29.900 -1.118 -19.441 1.00 64.56 110 PRO A C 1
ATOM 848 O O . PRO A 1 110 ? 29.704 -1.327 -20.637 1.00 64.56 110 PRO A O 1
ATOM 851 N N . MET A 1 111 ? 30.790 -0.228 -19.014 1.00 66.12 111 MET A N 1
ATOM 852 C CA . MET A 1 111 ? 31.779 0.380 -19.884 1.00 66.12 111 MET A CA 1
ATOM 853 C C . MET A 1 111 ? 32.735 -0.749 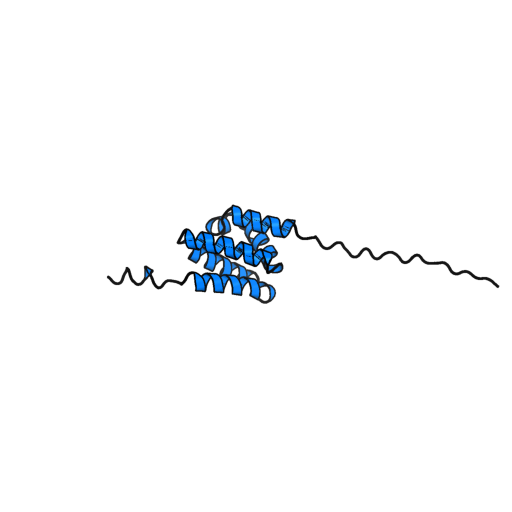-20.264 1.00 66.12 111 MET A C 1
ATOM 855 O O . MET A 1 111 ? 33.605 -1.135 -19.485 1.00 66.12 111 MET A O 1
ATOM 859 N N . GLN A 1 112 ? 32.496 -1.357 -21.426 1.00 63.47 112 GLN A N 1
ATOM 860 C CA . GLN A 1 112 ? 33.398 -2.331 -22.021 1.00 63.47 112 GLN A CA 1
ATOM 861 C C . GLN A 1 112 ? 34.730 -1.611 -22.211 1.00 63.47 112 GLN A C 1
ATOM 863 O O . GLN A 1 112 ? 34.870 -0.760 -23.088 1.00 63.47 112 GLN A O 1
ATOM 868 N N . ALA A 1 113 ? 35.686 -1.890 -21.326 1.00 56.16 113 ALA A N 1
ATOM 869 C CA . ALA A 1 113 ? 37.048 -1.433 -21.488 1.00 56.16 113 ALA A CA 1
ATOM 870 C C . ALA A 1 113 ? 37.527 -1.977 -22.834 1.00 56.16 113 ALA A C 1
ATOM 872 O O . ALA A 1 113 ? 37.709 -3.186 -22.981 1.00 56.16 113 ALA A O 1
ATOM 873 N N . ALA A 1 114 ? 37.659 -1.083 -23.816 1.00 57.31 114 ALA A N 1
ATOM 874 C CA . ALA A 1 114 ? 38.288 -1.373 -25.087 1.00 57.31 114 ALA A CA 1
ATOM 875 C C . ALA A 1 114 ? 39.620 -2.059 -24.781 1.00 57.31 114 ALA A C 1
ATOM 877 O O . ALA A 1 114 ? 40.529 -1.461 -24.192 1.00 57.31 114 ALA A O 1
ATOM 878 N N . GLY A 1 115 ? 39.683 -3.356 -25.081 1.00 56.94 115 GLY A N 1
ATOM 879 C CA . GLY A 1 115 ? 40.905 -4.124 -24.983 1.00 56.94 115 GLY A CA 1
ATOM 880 C C . GLY A 1 115 ? 41.942 -3.398 -25.817 1.00 56.94 115 GLY A C 1
ATOM 881 O O . GLY A 1 115 ? 41.760 -3.238 -27.018 1.00 56.94 115 GLY A O 1
ATOM 882 N N . ARG A 1 116 ? 42.998 -2.913 -25.160 1.00 61.72 116 ARG A N 1
ATOM 883 C CA . ARG A 1 116 ? 44.177 -2.386 -25.839 1.00 61.72 116 ARG A CA 1
ATOM 884 C C . ARG A 1 116 ? 44.676 -3.468 -26.785 1.00 61.72 116 ARG A C 1
ATOM 886 O O . ARG A 1 116 ? 45.262 -4.458 -26.344 1.00 61.72 116 ARG A O 1
ATOM 893 N N . GLU A 1 117 ? 44.428 -3.260 -28.064 1.00 59.75 117 GLU A N 1
ATOM 894 C CA . GLU A 1 117 ? 45.074 -3.935 -29.171 1.00 59.75 117 GLU A CA 1
ATOM 895 C C . GLU A 1 117 ? 46.594 -3.769 -29.035 1.00 59.75 117 GLU A C 1
ATOM 897 O O . GLU A 1 117 ? 47.192 -2.768 -29.419 1.00 59.75 117 GLU A O 1
ATOM 902 N N . HIS A 1 118 ? 47.234 -4.757 -28.403 1.00 60.22 118 HIS A N 1
ATOM 903 C CA . HIS A 1 118 ? 48.676 -4.922 -28.484 1.00 60.22 118 HIS A CA 1
ATOM 904 C C . HIS A 1 118 ? 48.981 -5.395 -29.900 1.00 60.22 118 HIS A C 1
ATOM 906 O O . HIS A 1 118 ? 48.864 -6.581 -30.211 1.00 60.22 118 HIS A O 1
ATOM 912 N N . GLY A 1 119 ? 49.355 -4.443 -30.755 1.00 58.59 119 GLY A N 1
ATOM 913 C CA . GLY A 1 119 ? 49.975 -4.707 -32.043 1.00 58.59 119 GLY A CA 1
ATOM 914 C C . GLY A 1 119 ? 51.230 -5.550 -31.841 1.00 58.59 119 GLY A C 1
ATOM 915 O O . GLY A 1 119 ? 52.304 -5.035 -31.541 1.00 58.59 119 GLY A O 1
ATOM 916 N N . SER A 1 120 ? 51.082 -6.864 -31.983 1.00 66.56 120 SER A N 1
ATOM 917 C CA . SER A 1 120 ? 52.202 -7.775 -32.148 1.00 66.56 120 SER A CA 1
ATOM 918 C C . SER A 1 120 ? 52.635 -7.692 -33.606 1.00 66.56 120 SER A C 1
ATOM 920 O O . SER A 1 120 ? 52.004 -8.274 -34.483 1.00 66.56 120 SER A O 1
ATOM 922 N N . LEU A 1 121 ? 53.696 -6.936 -33.871 1.00 57.41 121 LEU A N 1
ATOM 923 C CA . LEU A 1 121 ? 54.445 -7.047 -35.115 1.00 57.41 121 LEU A CA 1
ATOM 924 C C . LEU A 1 121 ? 55.856 -7.508 -34.767 1.00 57.41 121 LEU A C 1
ATOM 926 O O . LEU A 1 121 ? 56.694 -6.733 -34.314 1.00 57.41 121 LEU A O 1
ATOM 930 N N . ARG A 1 122 ? 56.099 -8.802 -34.978 1.00 62.91 122 ARG A N 1
ATOM 931 C CA . ARG A 1 122 ? 57.437 -9.326 -35.247 1.00 62.91 122 ARG A CA 1
ATOM 932 C C . ARG A 1 122 ? 57.615 -9.417 -36.762 1.00 62.91 122 ARG A C 1
ATOM 934 O O . ARG A 1 122 ? 56.805 -10.078 -37.406 1.00 62.91 122 ARG A O 1
ATOM 941 N N . PRO A 1 123 ? 58.691 -8.847 -37.308 1.00 67.19 123 PRO A N 1
ATOM 942 C CA . PRO A 1 123 ? 59.391 -9.409 -38.460 1.00 67.19 123 PRO A CA 1
ATOM 943 C C . PRO A 1 123 ? 60.773 -9.913 -37.987 1.00 67.19 123 PRO A C 1
ATOM 945 O O . PRO A 1 123 ? 61.396 -9.284 -37.134 1.00 67.19 123 PRO A O 1
ATOM 948 N N . ALA A 1 124 ? 61.106 -11.183 -38.231 1.00 63.00 124 ALA A N 1
ATOM 949 C CA . ALA A 1 124 ? 61.719 -11.750 -39.443 1.00 63.00 124 ALA A CA 1
ATOM 950 C C . ALA A 1 124 ? 63.239 -11.535 -39.450 1.00 63.00 124 ALA A C 1
ATOM 952 O O . ALA A 1 124 ? 63.674 -10.387 -39.675 1.00 63.00 124 ALA A O 1
#

Sequence (124 aa):
VLLEFEQVTGRDPDVLEALLRAAAEGSERRPEIRTRALVHRTGMLLVRTPEGAARFDRGLVELARDVPGFAALVTRWLADAPQEWAAVVGPSARRTVEALETSRPSMPMPMQAAGREHGSLRPA

Foldseek 3Di:
DVVVVVVVPQDDLVVLLVQLLCLLVCVVVDPLVVSVVSLLVSLVSQLVDPVSLVSSLVSLLVSVLVRVVSLVSVLVVCVVCVPSCVSRYPPVSNVSSVVSVVPDPPPPDPPPPPPPPPPDDDDD

Radius of gyration: 22.84 Å; chains: 1; bounding box: 91×25×57 Å

Secondary structure (DSSP, 8-state):
--TTTTTTSS--HHHHHHHHHHHHHTTTTS-HHHHHHHHHHHHHHHTTSHHHHHHHHHHHHHHHHH-HHHHHHHHHHHHH-HHHHHTTS-HHHHHHHHHHHHTS--------------------